Protein AF-A0A352EV95-F1 (afdb_monomer_lite)

Structure (mmCIF, N/CA/C/O backbone):
data_AF-A0A352EV95-F1
#
_entry.id   AF-A0A352EV95-F1
#
loop_
_atom_site.group_PDB
_atom_site.id
_atom_site.type_symbol
_atom_site.label_atom_id
_atom_site.label_alt_id
_atom_site.label_comp_id
_atom_site.label_asym_id
_atom_site.label_entity_id
_atom_site.label_seq_id
_atom_site.pdbx_PDB_ins_code
_atom_site.Cartn_x
_atom_site.Cartn_y
_atom_site.Cartn_z
_atom_site.occupancy
_atom_site.B_iso_or_equiv
_atom_site.auth_seq_id
_atom_site.auth_comp_id
_atom_site.auth_asym_id
_atom_site.auth_atom_id
_atom_site.pdbx_PDB_model_num
ATOM 1 N N . PRO A 1 1 ? 5.130 -2.751 13.668 1.00 32.88 1 PRO A N 1
ATOM 2 C CA . PRO A 1 1 ? 5.905 -2.895 14.924 1.00 32.88 1 PRO A CA 1
ATOM 3 C C . PRO A 1 1 ? 4.966 -2.898 16.139 1.00 32.88 1 PRO A C 1
ATOM 5 O O . PRO A 1 1 ? 4.078 -2.047 16.188 1.00 32.88 1 PRO A O 1
ATOM 8 N N . PRO A 1 2 ? 5.121 -3.840 17.082 1.00 44.34 2 PRO A N 1
ATOM 9 C CA . PRO A 1 2 ? 4.489 -3.723 18.397 1.00 44.34 2 PRO A CA 1
ATOM 10 C C . PRO A 1 2 ? 5.036 -2.455 19.090 1.00 44.34 2 PRO A C 1
ATOM 12 O O . PRO A 1 2 ? 6.213 -2.151 18.906 1.00 44.34 2 PRO A O 1
ATOM 15 N N . ALA A 1 3 ? 4.193 -1.705 19.811 1.00 56.12 3 ALA A N 1
ATOM 16 C CA . ALA A 1 3 ? 4.465 -0.380 20.412 1.00 56.12 3 ALA A CA 1
ATOM 17 C C . ALA A 1 3 ? 4.396 0.849 19.475 1.00 56.12 3 ALA A C 1
ATOM 19 O O . ALA A 1 3 ? 5.181 1.790 19.591 1.00 56.12 3 ALA A O 1
ATOM 20 N N . THR A 1 4 ? 3.442 0.873 18.539 1.00 61.91 4 THR A N 1
ATOM 21 C CA . THR A 1 4 ? 3.011 2.148 17.930 1.00 61.91 4 THR A CA 1
ATOM 22 C C . THR A 1 4 ? 1.741 2.625 18.636 1.00 61.91 4 THR A C 1
ATOM 24 O O . THR A 1 4 ? 0.911 1.770 18.944 1.00 61.91 4 THR A O 1
ATOM 27 N N . PRO A 1 5 ? 1.501 3.944 18.791 1.00 67.38 5 PRO A N 1
ATOM 28 C CA . PRO A 1 5 ? 0.278 4.464 19.426 1.00 67.38 5 PRO A CA 1
ATOM 29 C C . PRO A 1 5 ? -1.015 3.892 18.821 1.00 67.38 5 PRO A C 1
ATOM 31 O O . PRO A 1 5 ? -2.035 3.729 19.477 1.00 67.38 5 PRO A O 1
ATOM 34 N N . THR A 1 6 ? -0.951 3.533 17.539 1.00 68.62 6 THR A N 1
ATOM 35 C CA . THR A 1 6 ? -2.026 2.879 16.795 1.00 68.62 6 THR A CA 1
ATOM 36 C C . THR A 1 6 ? -2.279 1.422 17.206 1.00 68.62 6 THR A C 1
ATOM 38 O O . THR A 1 6 ? -3.434 0.999 17.210 1.00 68.62 6 THR A O 1
ATOM 41 N N . ALA A 1 7 ? -1.235 0.649 17.509 1.00 65.62 7 ALA A N 1
ATOM 42 C CA . ALA A 1 7 ? -1.375 -0.731 17.973 1.00 65.62 7 ALA A CA 1
ATOM 43 C C . ALA A 1 7 ? -1.955 -0.771 19.394 1.00 65.62 7 ALA A C 1
ATOM 45 O O . ALA A 1 7 ? -2.857 -1.562 19.660 1.00 65.62 7 ALA A O 1
ATOM 46 N N . ASP A 1 8 ? -1.503 0.143 20.253 1.00 77.62 8 ASP A N 1
ATOM 47 C CA . ASP A 1 8 ? -1.959 0.247 21.641 1.00 77.62 8 ASP A CA 1
ATOM 48 C C . ASP A 1 8 ? -3.451 0.624 21.703 1.00 77.62 8 ASP A C 1
ATOM 50 O O . ASP A 1 8 ? -4.225 0.008 22.436 1.00 77.62 8 ASP A O 1
ATOM 54 N N . GLN A 1 9 ? -3.896 1.551 20.842 1.00 78.81 9 GLN A N 1
ATOM 55 C CA . GLN A 1 9 ? -5.319 1.880 20.672 1.00 78.81 9 GLN A CA 1
ATOM 56 C C . GLN A 1 9 ? -6.155 0.690 20.195 1.00 78.81 9 GLN A C 1
ATOM 58 O O . GLN A 1 9 ? -7.233 0.439 20.729 1.00 78.81 9 GLN A O 1
ATOM 63 N N . ALA A 1 10 ? -5.670 -0.066 19.206 1.00 73.25 10 ALA A N 1
ATOM 64 C CA . ALA A 1 10 ? -6.402 -1.222 18.694 1.00 73.25 10 ALA A CA 1
ATOM 65 C C . ALA A 1 10 ? -6.563 -2.319 19.758 1.00 73.25 10 ALA A C 1
ATOM 67 O O . ALA A 1 10 ? -7.631 -2.922 19.871 1.00 73.25 10 ALA A O 1
ATOM 68 N N . GLN A 1 11 ? -5.523 -2.541 20.565 1.00 80.06 11 GLN A N 1
ATOM 69 C CA . GLN A 1 11 ? -5.561 -3.494 21.667 1.00 80.06 11 GLN A CA 1
ATOM 70 C C . GLN A 1 11 ? -6.531 -3.049 22.768 1.00 80.06 11 GLN A C 1
ATOM 72 O O . GLN A 1 11 ? -7.325 -3.866 23.237 1.00 80.06 11 GLN A O 1
ATOM 77 N N . LEU A 1 12 ? -6.524 -1.761 23.132 1.00 85.31 12 LEU A N 1
ATOM 78 C CA . LEU A 1 12 ? -7.473 -1.198 24.093 1.00 85.31 12 LEU A CA 1
ATOM 79 C C . LEU A 1 12 ? -8.920 -1.364 23.615 1.00 85.31 12 LEU A C 1
ATOM 81 O O . LEU A 1 12 ? -9.763 -1.854 24.363 1.00 85.31 12 LEU A O 1
ATOM 85 N N . TYR A 1 13 ? -9.213 -1.013 22.363 1.00 84.62 13 TYR A N 1
ATOM 86 C CA . TYR A 1 13 ? -10.572 -1.121 21.831 1.00 84.62 13 TYR A CA 1
ATOM 87 C C . TYR A 1 13 ? -11.052 -2.569 21.748 1.00 84.62 13 TYR A C 1
ATOM 89 O O . TYR A 1 13 ? -12.188 -2.851 22.120 1.00 84.62 13 TYR A O 1
ATOM 97 N N . SER A 1 14 ? -10.184 -3.500 21.343 1.00 81.19 14 SER A N 1
ATOM 98 C CA . SER A 1 14 ? -10.517 -4.928 21.340 1.00 81.19 14 SER A CA 1
ATOM 99 C C . SER A 1 14 ? -10.786 -5.463 22.750 1.00 81.19 14 SER A C 1
ATOM 101 O O . SER A 1 14 ? -11.667 -6.304 22.918 1.00 81.19 14 SER A O 1
ATOM 103 N N . ALA A 1 15 ? -10.043 -4.997 23.759 1.00 84.31 15 ALA A N 1
ATOM 104 C CA . ALA A 1 15 ? -10.270 -5.383 25.148 1.00 84.31 15 ALA A CA 1
ATOM 105 C C . ALA A 1 15 ? -11.602 -4.834 25.681 1.00 84.31 15 ALA A C 1
ATOM 107 O O . ALA A 1 15 ? -12.322 -5.552 26.367 1.00 84.31 15 ALA A O 1
ATOM 108 N N . LEU A 1 16 ? -11.950 -3.590 25.338 1.00 87.44 16 LEU A N 1
ATOM 109 C CA . LEU A 1 16 ? -13.204 -2.951 25.751 1.00 87.44 16 LEU A CA 1
ATOM 110 C C . LEU A 1 16 ? -14.439 -3.562 25.078 1.00 87.44 16 LEU A C 1
ATOM 112 O O . LEU A 1 16 ? -15.480 -3.678 25.720 1.00 87.44 16 LEU A O 1
ATOM 116 N N . ASP A 1 17 ? -14.330 -3.978 23.815 1.00 85.25 17 ASP A N 1
ATOM 117 C CA . ASP A 1 17 ? -15.418 -4.653 23.096 1.00 85.25 17 ASP A CA 1
ATOM 118 C C . ASP A 1 17 ? -15.774 -6.001 23.746 1.00 85.25 17 ASP A C 1
ATOM 120 O O . ASP A 1 17 ? -16.940 -6.285 24.012 1.00 85.25 17 ASP A O 1
ATOM 124 N N . ALA A 1 18 ? -14.753 -6.793 24.091 1.00 83.38 18 ALA A N 1
ATOM 125 C CA . ALA A 1 18 ? -14.917 -8.119 24.688 1.00 83.38 18 ALA A CA 1
ATOM 126 C C . ALA A 1 18 ? -15.215 -8.105 26.200 1.00 83.38 18 ALA A C 1
ATOM 128 O O . ALA A 1 18 ? -15.636 -9.121 26.756 1.00 83.38 18 ALA A O 1
ATOM 129 N N . ALA A 1 19 ? -14.957 -6.991 26.886 1.00 87.19 19 ALA A N 1
ATOM 130 C CA . ALA A 1 19 ? -15.138 -6.875 28.327 1.00 87.19 19 ALA A CA 1
ATOM 131 C C . ALA A 1 19 ? -16.614 -6.810 28.730 1.00 87.19 19 ALA A C 1
ATOM 133 O O . ALA A 1 19 ? -17.459 -6.340 27.971 1.00 87.19 19 ALA A O 1
ATOM 134 N N . ALA A 1 20 ? -16.917 -7.230 29.958 1.00 88.81 20 ALA A N 1
ATOM 135 C CA . ALA A 1 20 ? -18.213 -7.001 30.585 1.00 88.81 20 ALA A CA 1
ATOM 136 C C . ALA A 1 20 ? -18.355 -5.543 31.068 1.00 88.81 20 ALA A C 1
ATOM 138 O O . ALA A 1 20 ? -17.366 -4.837 31.265 1.00 88.81 20 ALA A O 1
ATOM 139 N N . ASP A 1 21 ? -19.598 -5.097 31.244 1.00 86.69 21 ASP A N 1
ATOM 140 C CA . ASP A 1 21 ? -19.963 -3.715 31.591 1.00 86.69 21 ASP A CA 1
ATOM 141 C C . ASP A 1 21 ? -19.304 -3.202 32.882 1.00 86.69 21 ASP A C 1
ATOM 143 O O . ASP A 1 21 ? -18.885 -2.047 32.956 1.00 86.69 21 ASP A O 1
ATOM 147 N N . ASP A 1 22 ? -19.159 -4.075 33.875 1.00 87.50 22 ASP A N 1
ATOM 148 C CA . ASP A 1 22 ? -18.513 -3.809 35.162 1.00 87.50 22 ASP A CA 1
ATOM 149 C C . ASP A 1 22 ? -16.984 -3.673 35.059 1.00 87.50 22 ASP A C 1
ATOM 151 O O . ASP A 1 22 ? -16.356 -3.086 35.936 1.00 87.50 22 ASP A O 1
ATOM 155 N N . GLN A 1 23 ? -16.378 -4.183 33.984 1.00 88.75 23 GLN A N 1
ATOM 156 C CA . GLN A 1 23 ? -14.928 -4.168 33.770 1.00 88.75 23 GLN A CA 1
ATOM 157 C C . GLN A 1 23 ? -14.456 -2.970 32.933 1.00 88.75 23 GLN A C 1
ATOM 159 O O . GLN A 1 23 ? -13.258 -2.686 32.891 1.00 88.75 23 GLN A O 1
ATOM 164 N N . LEU A 1 24 ? -15.368 -2.248 32.269 1.00 87.19 24 LEU A N 1
ATOM 165 C CA . LEU A 1 24 ? -15.018 -1.179 31.324 1.00 87.19 24 LEU A CA 1
ATOM 166 C C . LEU A 1 24 ? -14.200 -0.061 31.972 1.00 87.19 24 LEU A C 1
ATOM 168 O O . LEU A 1 24 ? -13.153 0.320 31.450 1.00 87.19 24 LEU A O 1
ATOM 172 N N . GLN A 1 25 ? -14.648 0.435 33.126 1.00 88.44 25 GLN A N 1
ATOM 173 C CA . GLN A 1 25 ? -13.966 1.521 33.837 1.00 88.44 25 GLN A CA 1
ATOM 174 C C . GLN A 1 25 ? -12.564 1.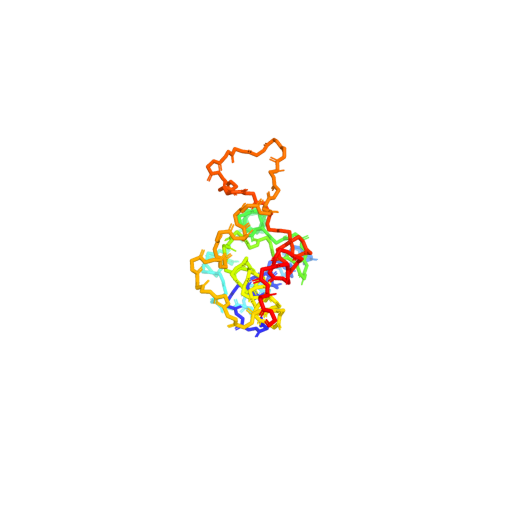095 34.276 1.00 88.44 25 GLN A C 1
ATOM 176 O O . GLN A 1 25 ? -11.595 1.803 34.019 1.00 88.44 25 GLN A O 1
ATOM 181 N N . THR A 1 26 ? -12.431 -0.114 34.828 1.00 89.50 26 THR A N 1
ATOM 182 C CA . THR A 1 26 ? -11.136 -0.667 35.243 1.00 89.50 26 THR A CA 1
ATOM 183 C C . THR A 1 26 ? -10.158 -0.808 34.074 1.00 89.50 26 THR A C 1
ATOM 185 O O . THR A 1 26 ? -8.960 -0.585 34.242 1.00 89.50 26 THR A O 1
ATOM 188 N N . ILE A 1 27 ? -10.635 -1.176 32.881 1.00 88.81 27 ILE A N 1
ATOM 189 C CA . ILE A 1 27 ? -9.784 -1.298 31.687 1.00 88.81 27 ILE A CA 1
ATOM 190 C C . ILE A 1 27 ? -9.292 0.074 31.213 1.00 88.81 27 ILE A C 1
ATOM 192 O O . ILE A 1 27 ? -8.114 0.202 30.871 1.00 88.81 27 ILE A O 1
ATOM 196 N N . ILE A 1 28 ? -10.159 1.091 31.230 1.00 88.44 28 ILE A N 1
ATOM 197 C CA . ILE A 1 28 ? -9.802 2.474 30.876 1.00 88.44 28 ILE A CA 1
ATOM 198 C C . ILE A 1 28 ? -8.788 3.034 31.880 1.00 88.44 28 ILE A C 1
ATOM 200 O O . ILE A 1 28 ? -7.748 3.546 31.481 1.00 88.44 28 ILE A O 1
ATOM 204 N N . GLU A 1 29 ? -9.019 2.851 33.182 1.00 88.00 29 GLU A N 1
ATOM 205 C CA . GLU A 1 29 ? -8.111 3.316 34.241 1.00 88.00 29 GLU A CA 1
ATOM 206 C C . GLU A 1 29 ? -6.716 2.689 34.168 1.00 88.00 29 GLU A C 1
ATOM 208 O O . GLU A 1 29 ? -5.720 3.334 34.495 1.00 88.00 29 GLU A O 1
ATOM 213 N N . ARG A 1 30 ? -6.631 1.427 33.735 1.00 87.31 30 ARG A N 1
ATOM 214 C CA . ARG A 1 30 ? -5.358 0.718 33.544 1.00 87.31 30 ARG A CA 1
ATOM 215 C C . ARG A 1 30 ? -4.622 1.124 32.268 1.00 87.31 30 ARG A C 1
ATOM 217 O O . ARG A 1 30 ? -3.472 0.724 32.099 1.00 87.31 30 ARG A O 1
ATOM 224 N N . SER A 1 31 ? -5.264 1.903 31.400 1.00 85.88 31 SER A N 1
ATOM 225 C CA . SER A 1 31 ? -4.781 2.242 30.060 1.00 85.88 31 SER A CA 1
ATOM 226 C C . SER A 1 31 ? -4.727 3.761 29.801 1.00 85.88 31 SER A C 1
ATOM 228 O O . SER A 1 31 ? -5.186 4.205 28.745 1.00 85.88 31 SER A O 1
ATOM 230 N N . PRO A 1 32 ? -4.177 4.578 30.724 1.00 85.38 32 PRO A N 1
ATOM 231 C CA . PRO A 1 32 ? -4.237 6.031 30.606 1.00 85.38 32 PRO A CA 1
ATOM 232 C C . PRO A 1 32 ? -3.416 6.542 29.417 1.00 85.38 32 PRO A C 1
ATOM 234 O O . PRO A 1 32 ? -2.304 6.075 29.159 1.00 85.38 32 PRO A O 1
ATOM 237 N N . GLY A 1 33 ? -3.930 7.555 28.720 1.00 83.25 33 GLY A N 1
ATOM 238 C CA . GLY A 1 33 ? -3.222 8.253 27.646 1.00 83.25 33 GLY A CA 1
ATOM 239 C C . GLY A 1 33 ? -3.261 7.561 26.280 1.00 83.25 33 GLY A C 1
ATOM 240 O O . GLY A 1 33 ? -2.694 8.101 25.327 1.00 83.25 33 GLY A O 1
ATOM 241 N N . ILE A 1 34 ? -3.931 6.408 26.160 1.00 83.56 34 ILE A N 1
ATOM 242 C CA . ILE A 1 34 ? -4.106 5.693 24.884 1.00 83.56 34 ILE A CA 1
ATOM 243 C C . ILE A 1 34 ? -5.203 6.353 24.026 1.00 83.56 34 ILE A C 1
ATOM 245 O O . ILE A 1 34 ? -5.007 6.564 22.824 1.00 83.56 34 ILE A O 1
ATOM 249 N N . ASP A 1 35 ? -6.332 6.732 24.631 1.00 84.81 35 ASP A N 1
ATOM 250 C CA . ASP A 1 35 ? -7.368 7.565 24.007 1.00 84.81 35 ASP A CA 1
ATOM 251 C C . ASP A 1 35 ? -7.897 8.582 25.030 1.00 84.81 35 ASP A C 1
ATOM 253 O O . ASP A 1 35 ? -8.478 8.227 26.054 1.00 84.81 35 ASP A O 1
ATOM 257 N N . LYS A 1 36 ? -7.682 9.870 24.740 1.00 83.38 36 LYS A N 1
ATOM 258 C CA . LYS A 1 36 ? -8.014 10.971 25.656 1.00 83.38 36 LYS A CA 1
ATOM 259 C C . LYS A 1 36 ? -9.517 11.139 25.873 1.00 83.38 36 LYS A C 1
ATOM 261 O O . LYS A 1 36 ? -9.920 11.656 26.914 1.00 83.38 36 LYS A O 1
ATOM 266 N N . ASP A 1 37 ? -10.333 10.730 24.905 1.00 83.81 37 ASP A N 1
ATOM 267 C CA . ASP A 1 37 ? -11.783 10.831 25.020 1.00 83.81 37 ASP A CA 1
ATOM 268 C C . ASP A 1 37 ? -12.307 9.723 25.938 1.00 83.81 37 ASP A C 1
ATOM 270 O O . ASP A 1 37 ? -13.192 9.984 26.748 1.00 83.81 37 ASP A O 1
ATOM 274 N N . LEU A 1 38 ? -11.719 8.520 25.886 1.00 86.44 38 LEU A N 1
ATOM 275 C CA . LEU A 1 38 ? -11.990 7.454 26.856 1.00 86.44 38 LEU A CA 1
ATOM 276 C C . LEU A 1 38 ? -11.516 7.826 28.265 1.00 86.44 38 LEU A C 1
ATOM 278 O O . LEU A 1 38 ? -12.271 7.630 29.217 1.00 86.44 38 LEU A O 1
ATOM 282 N N . ASP A 1 39 ? -10.328 8.424 28.397 1.00 86.38 39 ASP A N 1
ATOM 283 C CA . ASP A 1 39 ? -9.811 8.900 29.688 1.00 86.38 39 ASP A CA 1
ATOM 284 C C . ASP A 1 39 ? -10.779 9.899 30.348 1.00 86.38 39 ASP A C 1
ATOM 286 O O . ASP A 1 39 ? -11.077 9.798 31.540 1.00 86.38 39 ASP A O 1
ATOM 290 N N . GLY A 1 40 ? -11.305 10.849 29.565 1.00 83.31 40 GLY A N 1
ATOM 291 C CA . GLY A 1 40 ? -12.274 11.846 30.029 1.00 83.31 40 GLY A CA 1
ATOM 292 C C . GLY A 1 40 ? -13.694 11.305 30.232 1.00 83.31 40 GLY A C 1
ATOM 293 O O . GLY A 1 40 ? -14.495 11.932 30.922 1.00 83.31 40 GLY A O 1
ATOM 294 N N . ALA A 1 41 ? -14.013 10.147 29.651 1.00 83.75 41 ALA A N 1
ATOM 295 C CA . ALA A 1 41 ? -15.338 9.535 29.689 1.00 83.75 41 ALA A CA 1
ATOM 296 C C . ALA A 1 41 ? -15.488 8.422 30.737 1.00 83.75 41 ALA A C 1
ATOM 298 O O . ALA A 1 41 ? -16.573 7.855 30.862 1.00 83.75 41 ALA A O 1
ATOM 299 N N . ARG A 1 42 ? -14.439 8.103 31.505 1.00 81.81 42 ARG A N 1
ATOM 300 C CA . ARG A 1 42 ? -14.443 7.015 32.504 1.00 81.81 42 ARG A CA 1
ATOM 301 C C . ARG A 1 42 ? -15.578 7.114 33.535 1.00 81.81 42 ARG A C 1
ATOM 303 O O . ARG A 1 42 ? -16.091 6.094 33.983 1.00 81.81 42 ARG A O 1
ATOM 310 N N . ASP A 1 43 ? -15.989 8.340 33.862 1.00 85.06 43 ASP A N 1
ATOM 311 C CA . ASP A 1 43 ? -17.013 8.642 34.867 1.00 85.06 43 ASP A CA 1
ATOM 312 C C . ASP A 1 43 ? -18.436 8.688 34.268 1.00 85.06 43 ASP A C 1
ATOM 314 O O . ASP A 1 43 ? -19.410 8.974 34.968 1.00 85.06 43 ASP A O 1
ATOM 318 N N . LEU A 1 44 ? -18.587 8.420 32.963 1.00 85.50 44 LEU A N 1
ATOM 319 C CA . LEU A 1 44 ? -19.897 8.330 32.322 1.00 85.50 44 LEU A CA 1
ATOM 320 C C . LEU A 1 44 ? -20.672 7.096 32.792 1.00 85.50 44 LEU A C 1
ATOM 322 O O . LEU A 1 44 ? -20.117 6.065 33.172 1.00 85.50 44 LEU A O 1
ATOM 326 N N . LEU A 1 45 ? -21.999 7.183 32.670 1.00 86.88 45 LEU A N 1
ATOM 327 C CA . LEU A 1 45 ? -22.879 6.027 32.816 1.00 86.88 45 LEU A CA 1
ATOM 328 C C . LEU A 1 45 ? -22.474 4.929 31.821 1.00 86.88 45 LEU A C 1
ATOM 330 O O . LEU A 1 45 ? -22.244 5.207 30.643 1.00 86.88 45 LEU A O 1
ATOM 334 N N . VAL A 1 46 ? -22.473 3.676 32.278 1.00 86.19 46 VAL A N 1
ATOM 335 C CA . VAL A 1 46 ? -22.049 2.500 31.494 1.00 86.19 46 VAL A CA 1
ATOM 336 C C . VAL A 1 46 ? -22.672 2.427 30.086 1.00 86.19 46 VAL A C 1
ATOM 338 O O . VAL A 1 46 ? -21.929 2.189 29.131 1.00 86.19 46 VAL A O 1
ATOM 341 N N . PRO A 1 47 ? -23.977 2.711 29.876 1.00 85.75 47 PRO A N 1
ATOM 342 C CA . PRO A 1 47 ? -24.553 2.708 28.529 1.00 85.75 47 PRO A CA 1
ATOM 343 C C . PRO A 1 47 ? -23.934 3.756 27.590 1.00 85.75 47 PRO A C 1
ATOM 345 O O . PRO A 1 47 ? -23.734 3.491 26.405 1.00 85.75 47 PRO A O 1
ATOM 348 N N . LEU A 1 48 ? -23.596 4.941 28.109 1.00 84.19 48 LEU A N 1
ATOM 349 C CA . LEU A 1 48 ? -22.937 5.997 27.335 1.00 84.19 48 LEU A CA 1
ATOM 350 C C . LEU A 1 48 ? -21.484 5.632 27.037 1.00 84.19 48 LEU A C 1
ATOM 352 O O . LEU A 1 48 ? -21.000 5.893 25.937 1.00 84.19 48 LEU A O 1
ATOM 356 N N . LEU A 1 49 ? -20.817 4.970 27.983 1.00 87.62 49 LEU A N 1
ATOM 357 C CA . LEU A 1 49 ? -19.467 4.457 27.793 1.00 87.62 49 LEU A CA 1
ATOM 358 C C . LEU A 1 49 ? -19.428 3.404 26.675 1.00 87.62 49 LEU A C 1
ATOM 360 O O . LEU A 1 49 ? -18.591 3.487 25.780 1.00 87.62 49 LEU A O 1
ATOM 364 N N . ARG A 1 50 ? -20.396 2.478 26.646 1.00 86.31 50 ARG A N 1
ATOM 365 C CA . ARG A 1 50 ? -20.576 1.513 25.547 1.00 86.31 50 ARG A CA 1
ATOM 366 C C . ARG A 1 50 ? -20.830 2.187 24.209 1.00 86.31 50 ARG A C 1
ATOM 368 O O . ARG A 1 50 ? -20.268 1.767 23.196 1.00 86.31 50 ARG A O 1
ATOM 375 N N . GLN A 1 51 ? -21.654 3.232 24.194 1.00 85.69 51 GLN A N 1
ATOM 376 C CA . GLN A 1 51 ? -21.917 3.986 22.975 1.00 85.69 51 GLN A CA 1
ATOM 377 C C . GLN A 1 51 ? -20.639 4.653 22.457 1.00 85.69 51 GLN A C 1
ATOM 379 O O . GLN A 1 51 ? -20.341 4.543 21.270 1.00 85.69 51 GLN A O 1
ATOM 384 N N . LEU A 1 52 ? -19.859 5.283 23.338 1.00 85.25 52 LEU A N 1
ATOM 385 C CA . LEU A 1 52 ? -18.578 5.885 22.981 1.00 85.25 52 LEU A CA 1
ATOM 386 C C . LEU A 1 52 ? -17.594 4.835 22.451 1.00 85.25 52 LEU A C 1
ATOM 388 O O . LEU A 1 52 ? -17.032 5.035 21.381 1.00 85.25 52 LEU A O 1
ATOM 392 N N . ILE A 1 53 ? -17.445 3.693 23.131 1.00 85.31 53 ILE A N 1
ATOM 393 C CA . ILE A 1 53 ? -16.605 2.570 22.677 1.00 85.31 53 ILE A CA 1
ATOM 394 C C . ILE A 1 53 ? -17.042 2.096 21.286 1.00 85.31 53 ILE A C 1
ATOM 396 O O . ILE A 1 53 ? -16.211 1.933 20.398 1.00 85.31 53 ILE A O 1
ATOM 400 N N . THR A 1 54 ? -18.348 1.941 21.062 1.00 84.00 54 THR A N 1
ATOM 401 C CA . THR A 1 54 ? -18.903 1.533 19.763 1.00 84.00 54 THR A CA 1
ATOM 402 C C . THR A 1 54 ? -18.589 2.555 18.668 1.00 84.00 54 THR A C 1
ATOM 404 O O . THR A 1 54 ? -18.228 2.175 17.555 1.00 84.00 54 THR A O 1
ATOM 407 N N . ILE A 1 55 ? -18.711 3.853 18.967 1.00 82.25 55 ILE A N 1
ATOM 408 C CA . ILE A 1 55 ? -18.352 4.934 18.040 1.00 82.25 55 ILE A CA 1
ATOM 409 C C . ILE A 1 55 ? -16.854 4.867 17.727 1.00 82.25 55 ILE A C 1
ATOM 411 O O . ILE A 1 55 ? -16.483 4.815 16.559 1.00 82.25 55 ILE A O 1
ATOM 415 N N . LYS A 1 56 ? -16.004 4.753 18.750 1.00 80.50 56 LYS A N 1
ATOM 416 C CA . LYS A 1 56 ? -14.544 4.669 18.615 1.00 80.50 56 LYS A CA 1
ATOM 417 C C . LYS A 1 56 ? -14.075 3.433 17.852 1.00 80.50 56 LYS A C 1
ATOM 419 O O . LYS A 1 56 ? -13.139 3.532 17.068 1.00 80.50 56 LYS A O 1
ATOM 424 N N . LEU A 1 57 ? -14.738 2.288 18.014 1.00 76.06 57 LEU A N 1
ATOM 425 C CA . LEU A 1 57 ? -14.475 1.071 17.237 1.00 76.06 57 LEU A CA 1
ATOM 426 C C . LEU A 1 57 ? -14.805 1.258 15.753 1.00 76.06 57 LEU A C 1
ATOM 428 O O . LEU A 1 57 ? -14.038 0.825 14.891 1.00 76.06 57 LEU A O 1
ATOM 432 N N . ARG A 1 58 ? -15.921 1.937 15.454 1.00 71.62 58 ARG A N 1
ATOM 433 C CA . ARG A 1 58 ? -16.346 2.248 14.081 1.00 71.62 58 ARG A CA 1
ATOM 434 C C . ARG A 1 58 ? -15.449 3.293 13.423 1.00 71.62 58 ARG A C 1
ATOM 436 O O . ARG A 1 58 ? -15.056 3.110 12.279 1.00 71.62 58 ARG A O 1
ATOM 443 N N . GLU A 1 59 ? -15.101 4.357 14.140 1.00 67.75 59 GLU A N 1
ATOM 444 C CA . GLU A 1 59 ? -14.201 5.413 13.659 1.00 67.75 59 GLU A CA 1
ATOM 445 C C . GLU A 1 59 ? -12.747 4.928 13.554 1.00 67.75 59 GLU A C 1
ATOM 447 O O . GLU A 1 59 ? -12.025 5.296 12.632 1.00 67.75 59 GLU A O 1
ATOM 452 N N . GLY A 1 60 ? -12.318 4.070 14.483 1.00 58.91 60 GLY A N 1
ATOM 453 C CA . GLY A 1 60 ? -10.970 3.506 14.555 1.00 58.91 60 GLY A CA 1
ATOM 454 C C . GLY A 1 60 ? -10.731 2.289 13.657 1.00 58.91 60 GLY A C 1
ATOM 455 O O . GLY A 1 60 ? -9.578 1.869 13.520 1.00 58.91 60 GLY A O 1
ATOM 456 N N . ASN A 1 61 ? -11.787 1.738 13.046 1.00 52.66 61 ASN A N 1
ATOM 457 C CA . ASN A 1 61 ? -11.744 0.641 12.075 1.00 52.66 61 ASN A CA 1
ATOM 458 C C . ASN A 1 61 ? -10.940 -0.589 12.574 1.00 52.66 61 ASN A C 1
ATOM 460 O O . ASN A 1 61 ? -10.090 -1.153 11.872 1.00 52.66 61 ASN A O 1
ATOM 464 N N . VAL A 1 62 ? -11.193 -0.991 13.827 1.00 47.84 62 VAL A N 1
ATOM 465 C CA . VAL A 1 62 ? -10.619 -2.189 14.466 1.00 47.84 62 VAL A CA 1
ATOM 466 C C . VAL A 1 62 ? -11.600 -3.341 14.272 1.00 47.84 62 VAL A C 1
ATOM 468 O O . VAL A 1 62 ? -12.608 -3.422 14.963 1.00 47.84 62 VAL A O 1
ATOM 471 N N . ILE A 1 63 ? -11.337 -4.206 13.289 1.00 51.00 63 ILE A N 1
ATOM 472 C CA . ILE A 1 63 ? -12.256 -5.297 12.910 1.00 51.00 63 ILE A CA 1
ATOM 473 C C . ILE A 1 63 ? -11.830 -6.631 13.554 1.00 51.00 63 ILE A C 1
ATOM 475 O O . ILE A 1 63 ? -12.625 -7.561 13.644 1.00 51.00 63 ILE A O 1
ATOM 479 N N . ASN A 1 64 ? -10.583 -6.757 14.024 1.00 40.91 64 ASN A N 1
ATOM 480 C CA . ASN A 1 64 ? -10.132 -7.908 14.812 1.00 40.91 64 ASN A CA 1
ATOM 481 C C . ASN A 1 64 ? -8.757 -7.631 15.440 1.00 40.91 64 ASN A C 1
ATOM 483 O O . ASN A 1 64 ? -7.977 -6.879 14.855 1.00 40.91 64 ASN A O 1
ATOM 487 N N . GLY A 1 65 ? -8.417 -8.283 16.557 1.00 46.19 65 GLY A N 1
ATOM 488 C CA . GLY A 1 65 ? -7.201 -8.054 17.367 1.00 46.19 65 GLY A CA 1
ATOM 489 C C . GLY A 1 65 ? -5.834 -8.193 16.668 1.00 46.19 65 GLY A C 1
ATOM 490 O O . GLY A 1 65 ? -4.812 -8.064 17.328 1.00 46.19 65 GLY A O 1
ATOM 491 N N . ASN A 1 66 ? -5.797 -8.416 15.348 1.00 43.09 66 ASN A N 1
ATOM 492 C CA . ASN A 1 66 ? -4.592 -8.471 14.512 1.00 43.09 66 ASN A CA 1
ATOM 493 C C . ASN A 1 66 ? -4.683 -7.651 13.204 1.00 43.09 66 ASN A C 1
ATOM 495 O O . ASN A 1 66 ? -3.732 -7.657 12.425 1.00 43.09 66 ASN A O 1
ATOM 499 N N . TYR A 1 67 ? -5.799 -6.967 12.922 1.00 39.16 67 TYR A N 1
ATOM 500 C CA . TYR A 1 67 ? -6.002 -6.229 11.671 1.00 39.16 67 TYR A CA 1
ATOM 501 C C . TYR A 1 67 ? -6.692 -4.888 11.934 1.00 39.16 67 TYR A C 1
ATOM 503 O O . TYR A 1 67 ? -7.888 -4.818 12.222 1.00 39.16 67 TYR A O 1
ATOM 511 N N . LYS A 1 68 ? -5.920 -3.807 11.787 1.00 43.88 68 LYS A N 1
ATOM 512 C CA . LYS A 1 68 ? -6.450 -2.450 11.650 1.00 43.88 68 LYS A CA 1
ATOM 513 C C . LYS A 1 68 ? -6.655 -2.166 10.165 1.00 43.88 68 LYS A C 1
ATOM 515 O O . LYS A 1 68 ? -5.742 -2.402 9.373 1.00 43.88 68 LYS A O 1
ATOM 520 N N . TYR A 1 69 ? -7.811 -1.622 9.792 1.00 42.84 69 TYR A N 1
ATOM 521 C CA . TYR A 1 69 ? -7.946 -0.925 8.514 1.00 42.84 69 TYR A CA 1
ATOM 522 C C . TYR A 1 69 ? -7.108 0.355 8.606 1.00 42.84 69 TYR A C 1
ATOM 524 O O . TYR A 1 69 ? -7.499 1.353 9.206 1.00 42.84 69 TYR A O 1
ATOM 532 N N . VAL A 1 70 ? -5.885 0.290 8.096 1.00 44.41 70 VAL A N 1
ATOM 533 C CA . VAL A 1 70 ? -4.992 1.439 7.964 1.00 44.41 70 VAL A CA 1
ATOM 534 C C . VAL A 1 70 ? -5.267 2.061 6.607 1.00 44.41 70 VAL A C 1
ATOM 536 O O . VAL A 1 70 ? -4.688 1.656 5.602 1.00 44.41 70 VAL A O 1
ATOM 539 N N . ASP A 1 71 ? -6.168 3.042 6.578 1.00 47.16 71 ASP A N 1
ATOM 540 C CA . ASP A 1 71 ? -6.229 3.980 5.461 1.00 47.16 71 ASP A CA 1
ATOM 541 C C . ASP A 1 71 ? -4.920 4.779 5.467 1.00 47.16 71 ASP A C 1
ATOM 543 O O . ASP A 1 71 ? -4.708 5.697 6.260 1.00 47.16 71 ASP A O 1
ATOM 547 N N . GLY A 1 72 ? -3.972 4.342 4.641 1.00 46.09 72 GLY A N 1
ATOM 548 C CA . GLY A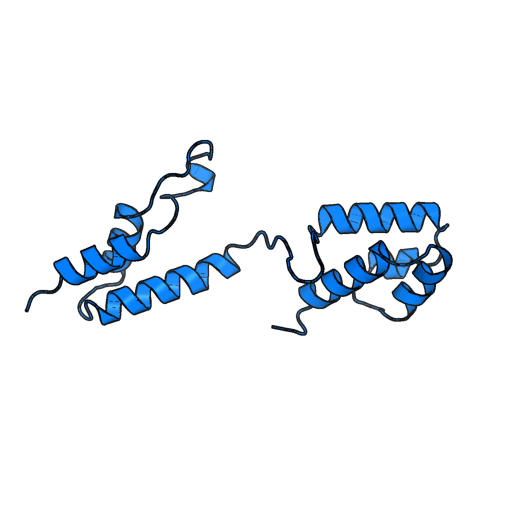 1 72 ? -2.661 4.960 4.541 1.00 46.09 72 GLY A CA 1
ATOM 549 C C . GLY A 1 72 ? -1.812 4.336 3.442 1.00 46.09 72 GLY A C 1
ATOM 550 O O . GLY A 1 72 ? -1.428 3.168 3.504 1.00 46.09 72 GLY A O 1
ATOM 551 N N . THR A 1 73 ? -1.414 5.162 2.475 1.00 52.41 73 THR A N 1
ATOM 552 C CA . THR A 1 73 ? -0.385 4.878 1.456 1.00 52.41 73 THR A CA 1
ATOM 553 C C . THR A 1 73 ? 0.947 4.377 2.048 1.00 52.41 73 THR A C 1
ATOM 555 O O . THR A 1 73 ? 1.772 3.813 1.327 1.00 52.41 73 THR A O 1
ATOM 558 N N . SER A 1 74 ? 1.136 4.507 3.367 1.00 54.38 74 SER A N 1
ATOM 559 C CA . SER A 1 74 ? 2.263 4.001 4.158 1.00 54.38 74 SER A CA 1
ATOM 560 C C . SER A 1 74 ? 2.526 2.500 4.011 1.00 54.38 74 SER A C 1
ATOM 562 O O . SER A 1 74 ? 3.682 2.101 4.093 1.00 54.38 74 SER A O 1
ATOM 564 N N . PHE A 1 75 ? 1.506 1.668 3.756 1.00 62.28 75 PHE A N 1
ATOM 565 C CA . PHE A 1 75 ? 1.701 0.228 3.505 1.00 62.28 75 PHE A CA 1
ATOM 566 C C . PHE A 1 75 ? 1.929 -0.101 2.028 1.00 62.28 75 PHE A C 1
ATOM 568 O O . PHE A 1 75 ? 2.620 -1.067 1.713 1.00 62.28 75 PHE A O 1
ATOM 575 N N . ALA A 1 76 ? 1.420 0.728 1.115 1.00 76.31 76 ALA A N 1
ATOM 576 C CA . ALA A 1 76 ? 1.669 0.572 -0.315 1.00 76.31 76 ALA A CA 1
ATOM 577 C C . ALA A 1 76 ? 3.125 0.909 -0.681 1.00 76.31 76 ALA A C 1
ATOM 579 O O . ALA A 1 76 ? 3.715 0.250 -1.533 1.00 76.31 76 ALA A O 1
ATOM 580 N N . SER A 1 77 ? 3.728 1.892 -0.002 1.00 82.44 77 SER A N 1
ATOM 581 C CA . SER A 1 77 ? 5.114 2.320 -0.235 1.00 82.44 77 SER A CA 1
ATOM 582 C C . SER A 1 77 ? 6.150 1.181 -0.129 1.00 82.44 77 SER A C 1
ATOM 584 O O . SER A 1 77 ? 6.852 0.940 -1.115 1.00 82.44 77 SER A O 1
ATOM 586 N N . PRO A 1 78 ? 6.239 0.409 0.979 1.00 85.19 78 PRO A N 1
ATOM 587 C CA . PRO A 1 78 ? 7.194 -0.697 1.074 1.00 85.19 78 PRO A CA 1
ATOM 588 C C . PRO A 1 78 ? 6.898 -1.840 0.090 1.00 85.19 78 PRO A C 1
ATOM 590 O O . PRO A 1 78 ? 7.834 -2.480 -0.385 1.00 85.19 78 PRO A O 1
ATOM 593 N N . ILE A 1 79 ? 5.629 -2.074 -0.271 1.00 88.19 79 ILE A N 1
ATOM 594 C CA . ILE A 1 79 ? 5.260 -3.071 -1.290 1.00 88.19 79 ILE A CA 1
ATOM 595 C C . ILE A 1 79 ? 5.832 -2.664 -2.650 1.00 88.19 79 ILE A C 1
ATOM 597 O O . ILE A 1 79 ? 6.519 -3.453 -3.296 1.00 88.19 79 ILE A O 1
ATOM 601 N N . VAL A 1 80 ? 5.606 -1.416 -3.071 1.00 92.31 80 VAL A N 1
ATOM 602 C CA . VAL A 1 80 ? 6.149 -0.901 -4.335 1.00 92.31 80 VAL A CA 1
ATOM 603 C C . VAL A 1 80 ? 7.678 -0.906 -4.307 1.00 92.31 80 VAL A C 1
ATOM 605 O O . VAL A 1 80 ? 8.292 -1.334 -5.281 1.00 92.31 80 VAL A O 1
ATOM 608 N N . ALA A 1 81 ? 8.303 -0.516 -3.192 1.00 93.31 81 ALA A N 1
ATOM 609 C CA . ALA A 1 81 ? 9.758 -0.558 -3.043 1.00 93.31 81 ALA A CA 1
ATOM 610 C C . ALA A 1 81 ? 10.331 -1.977 -3.224 1.00 93.31 81 ALA A C 1
ATOM 612 O O . ALA A 1 81 ? 11.336 -2.143 -3.913 1.00 93.31 81 ALA A O 1
ATOM 613 N N . SER A 1 82 ? 9.671 -3.004 -2.677 1.00 95.12 82 SER A N 1
ATOM 614 C CA . SER A 1 82 ? 10.076 -4.403 -2.866 1.00 95.12 82 SER A CA 1
ATOM 615 C C . SER A 1 82 ? 9.978 -4.845 -4.330 1.00 95.12 82 SER A C 1
ATOM 617 O O . SER A 1 82 ? 10.893 -5.498 -4.825 1.00 95.12 82 SER A O 1
ATOM 619 N N . ILE A 1 83 ? 8.923 -4.447 -5.049 1.00 96.81 83 ILE A N 1
ATOM 620 C CA . ILE A 1 83 ? 8.784 -4.748 -6.484 1.00 96.81 83 ILE A CA 1
ATOM 621 C C . ILE A 1 83 ? 9.916 -4.085 -7.277 1.00 96.81 83 ILE A C 1
ATOM 623 O O . ILE A 1 83 ? 10.527 -4.724 -8.131 1.00 96.81 83 ILE A O 1
ATOM 627 N N . VAL A 1 84 ? 10.227 -2.821 -6.972 1.00 97.62 84 VAL A N 1
ATOM 628 C CA . VAL A 1 84 ? 11.325 -2.089 -7.617 1.00 97.62 84 VAL A CA 1
ATOM 629 C C . VAL A 1 84 ? 12.673 -2.760 -7.360 1.00 97.62 84 VAL A C 1
ATOM 631 O O . VAL A 1 84 ? 13.475 -2.851 -8.287 1.00 97.62 84 VAL A O 1
ATOM 634 N N . ALA A 1 85 ? 12.917 -3.273 -6.150 1.00 97.75 85 ALA A N 1
ATOM 635 C CA . ALA A 1 85 ? 14.129 -4.033 -5.854 1.00 97.75 85 ALA A CA 1
ATOM 636 C C . ALA A 1 85 ? 14.258 -5.258 -6.775 1.00 97.75 85 ALA A C 1
ATOM 638 O O . ALA A 1 85 ? 15.275 -5.402 -7.449 1.00 97.75 85 ALA A O 1
ATOM 639 N N . CYS A 1 86 ? 13.199 -6.062 -6.919 1.00 97.69 86 CYS A N 1
ATOM 640 C CA . CYS A 1 86 ? 13.197 -7.202 -7.841 1.00 97.69 86 CYS A CA 1
ATOM 641 C C . CYS A 1 86 ? 13.376 -6.784 -9.313 1.00 97.69 86 CYS A C 1
ATOM 643 O O . CYS A 1 86 ? 14.054 -7.468 -10.077 1.00 97.69 86 CYS A O 1
ATOM 645 N N . MET A 1 87 ? 12.798 -5.653 -9.735 1.00 98.25 87 MET A N 1
ATOM 646 C CA . MET A 1 87 ? 13.006 -5.116 -11.088 1.00 98.25 87 MET A CA 1
ATOM 647 C C . MET A 1 87 ? 14.472 -4.729 -11.334 1.00 98.25 87 MET A C 1
ATOM 649 O O . MET A 1 87 ? 14.988 -4.958 -12.427 1.00 98.25 87 MET A O 1
ATOM 653 N N . LEU A 1 88 ? 15.142 -4.149 -10.335 1.00 97.75 88 LEU A N 1
ATOM 654 C CA . LEU A 1 88 ? 16.555 -3.774 -10.414 1.00 97.75 88 LEU A CA 1
ATOM 655 C C . LEU A 1 88 ? 17.482 -4.993 -10.354 1.00 97.75 88 LEU A C 1
ATOM 657 O O . LEU A 1 88 ? 18.484 -5.017 -11.061 1.00 97.75 88 LEU A O 1
ATOM 661 N N . GLU A 1 89 ? 17.142 -6.027 -9.582 1.00 97.12 89 GLU A N 1
ATOM 662 C CA . GLU A 1 89 ? 17.849 -7.317 -9.616 1.00 97.12 89 GLU A CA 1
ATOM 663 C C . GLU A 1 89 ? 17.757 -7.966 -11.003 1.00 97.12 89 GLU A C 1
ATOM 665 O O . GLU A 1 89 ? 18.753 -8.447 -11.550 1.00 97.12 89 GLU A O 1
ATOM 670 N N . ALA A 1 90 ? 16.566 -7.930 -11.605 1.00 96.75 90 ALA A N 1
ATOM 671 C CA . ALA A 1 90 ? 16.339 -8.392 -12.965 1.00 96.75 90 ALA A CA 1
ATOM 672 C C . ALA A 1 90 ? 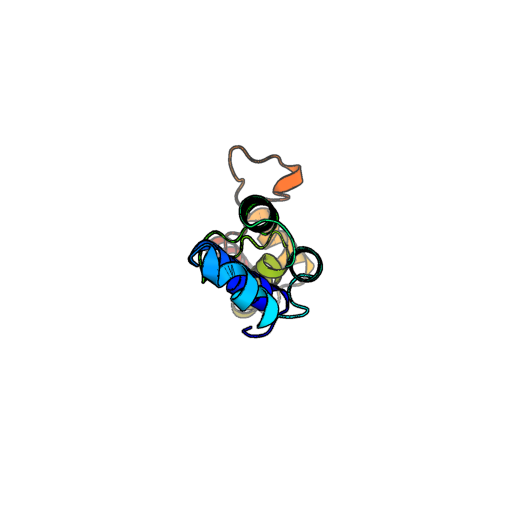17.153 -7.593 -13.993 1.00 96.75 90 ALA A C 1
ATOM 674 O O . ALA A 1 90 ? 17.769 -8.184 -14.884 1.00 96.75 90 ALA A O 1
ATOM 675 N N . ASN A 1 91 ? 17.171 -6.263 -13.875 1.00 97.50 91 ASN A N 1
ATOM 676 C CA . ASN A 1 91 ? 17.860 -5.365 -14.794 1.00 97.50 91 ASN A CA 1
ATOM 677 C C . ASN A 1 91 ? 18.463 -4.153 -14.052 1.00 97.50 91 ASN A C 1
ATOM 679 O O . ASN A 1 91 ? 17.793 -3.127 -13.882 1.00 97.50 91 ASN A O 1
ATOM 683 N N . PRO A 1 92 ? 19.755 -4.225 -13.676 1.00 96.69 92 PRO A N 1
ATOM 684 C CA . PRO A 1 92 ? 20.421 -3.156 -12.929 1.00 96.69 92 PRO A CA 1
ATOM 685 C C . PRO A 1 92 ? 20.570 -1.837 -13.702 1.00 96.69 92 PRO A C 1
ATOM 687 O O . PRO A 1 92 ? 20.854 -0.805 -13.102 1.00 96.69 92 PRO A O 1
ATOM 690 N N . ALA A 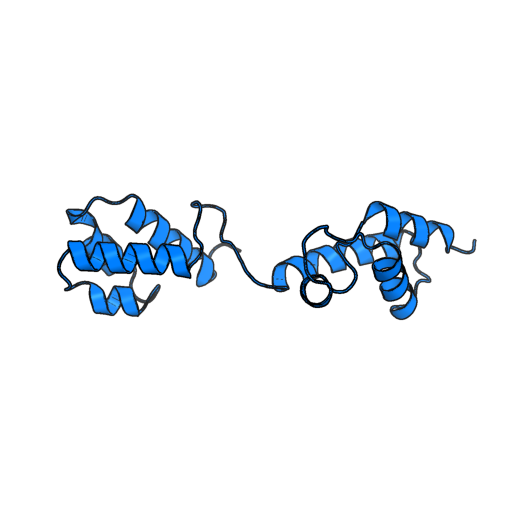1 93 ? 20.387 -1.848 -15.028 1.00 96.81 93 ALA A N 1
ATOM 691 C CA . ALA A 1 93 ? 20.512 -0.666 -15.883 1.00 96.81 93 ALA A CA 1
ATOM 692 C C . ALA A 1 93 ? 19.216 0.169 -15.971 1.00 96.81 93 ALA A C 1
ATOM 694 O O . ALA A 1 93 ? 19.144 1.141 -16.733 1.00 96.81 93 ALA A O 1
ATOM 695 N N . LEU A 1 94 ? 18.160 -0.205 -15.240 1.00 97.25 94 LEU A N 1
ATOM 696 C CA . LEU A 1 94 ? 16.920 0.565 -15.217 1.00 97.25 94 LEU A CA 1
ATOM 697 C C . LEU A 1 94 ? 17.107 1.908 -14.505 1.00 97.25 94 LEU A C 1
ATOM 699 O O . LEU A 1 94 ? 17.570 1.989 -13.372 1.00 97.25 94 LEU A O 1
ATOM 703 N N . THR A 1 95 ? 16.664 2.980 -15.161 1.00 97.44 95 THR A N 1
ATOM 704 C CA . THR A 1 95 ? 16.587 4.307 -14.546 1.00 97.44 95 THR A CA 1
ATOM 705 C C . THR A 1 95 ? 15.289 4.463 -13.748 1.00 97.44 95 THR A C 1
ATOM 707 O O . THR A 1 95 ? 14.296 3.798 -14.065 1.00 97.44 95 THR A O 1
ATOM 710 N N . PRO A 1 96 ? 15.218 5.392 -12.775 1.00 96.38 96 PRO A N 1
ATOM 711 C CA . PRO A 1 96 ? 13.984 5.666 -12.037 1.00 96.38 96 PRO A CA 1
ATOM 712 C C . PRO A 1 96 ? 12.778 5.963 -12.943 1.00 96.38 96 PRO A C 1
ATOM 714 O O . PRO A 1 96 ? 11.663 5.520 -12.671 1.00 96.38 96 PRO A O 1
ATOM 717 N N . GLN A 1 97 ? 12.991 6.662 -14.064 1.00 96.75 97 GLN A N 1
ATOM 718 C CA . GLN A 1 97 ? 11.935 6.949 -15.037 1.00 96.75 97 GLN A CA 1
ATOM 719 C C . GLN A 1 97 ? 11.421 5.675 -15.719 1.00 96.75 97 GLN A C 1
ATOM 721 O O . GLN A 1 97 ? 10.211 5.524 -15.894 1.00 96.75 97 GLN A O 1
ATOM 726 N N . ARG A 1 98 ? 12.320 4.745 -16.074 1.00 97.12 98 ARG A N 1
ATOM 727 C CA . ARG A 1 98 ? 11.951 3.448 -16.659 1.00 97.12 98 ARG A CA 1
ATOM 728 C C . ARG A 1 98 ? 11.209 2.580 -15.653 1.00 97.12 98 ARG A C 1
ATOM 730 O O . ARG A 1 98 ? 10.166 2.039 -15.997 1.00 97.12 98 ARG A O 1
ATOM 737 N N . VAL A 1 99 ? 11.679 2.521 -14.407 1.00 97.62 99 VAL A N 1
ATOM 738 C CA . VAL A 1 99 ? 10.991 1.812 -13.317 1.00 97.62 99 VAL A CA 1
ATOM 739 C C . VAL A 1 99 ? 9.558 2.322 -13.160 1.00 97.62 99 VAL A C 1
ATOM 741 O O . VAL A 1 99 ? 8.613 1.539 -13.223 1.00 97.62 99 VAL A O 1
ATOM 744 N N . LYS A 1 100 ? 9.383 3.646 -13.034 1.00 96.69 100 LYS A N 1
ATOM 745 C CA . LYS A 1 100 ? 8.056 4.269 -12.936 1.00 96.69 100 LYS A CA 1
ATOM 746 C C . LYS A 1 100 ? 7.174 3.902 -14.128 1.00 96.69 100 LYS A C 1
ATOM 748 O O . LYS A 1 100 ? 6.001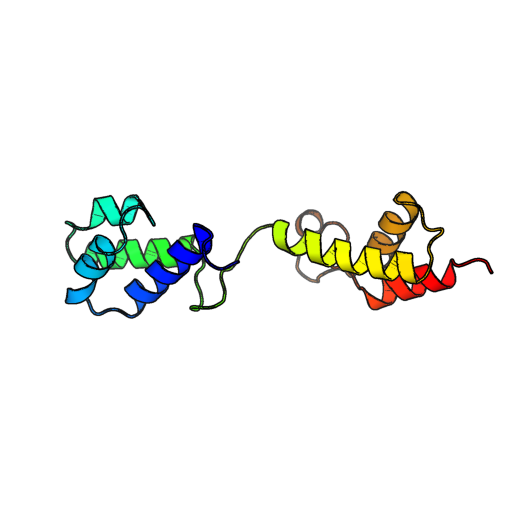 3.593 -13.942 1.00 96.69 100 LYS A O 1
ATOM 753 N N . ARG A 1 101 ? 7.723 3.947 -15.345 1.00 97.56 101 ARG A N 1
ATOM 754 C CA . ARG A 1 101 ? 6.962 3.651 -16.561 1.00 97.56 101 ARG A CA 1
ATOM 755 C C . ARG A 1 101 ? 6.484 2.202 -16.596 1.00 97.56 101 ARG A C 1
ATOM 757 O O . ARG A 1 101 ? 5.311 1.979 -16.858 1.00 97.56 101 ARG A O 1
ATOM 764 N N . ILE A 1 102 ? 7.355 1.251 -16.269 1.00 97.88 102 ILE A N 1
ATOM 765 C CA . ILE A 1 102 ? 7.009 -0.174 -16.223 1.00 97.88 102 ILE A CA 1
ATOM 766 C C . ILE A 1 102 ? 5.891 -0.425 -15.207 1.00 97.88 102 ILE A C 1
ATOM 768 O O . ILE A 1 102 ? 4.917 -1.100 -15.529 1.00 97.88 102 ILE A O 1
ATOM 772 N N . LEU A 1 103 ? 5.988 0.149 -14.002 1.00 97.31 103 LEU A N 1
ATOM 773 C CA . LEU A 1 103 ? 4.949 0.002 -12.977 1.00 97.31 103 LEU A CA 1
ATOM 774 C C . LEU A 1 103 ? 3.591 0.549 -13.435 1.00 97.31 103 LEU A C 1
ATOM 776 O O . LEU A 1 103 ? 2.570 -0.058 -13.139 1.00 97.31 103 LEU A O 1
ATOM 780 N N . ILE A 1 104 ? 3.577 1.669 -14.163 1.00 96.56 104 ILE A N 1
ATOM 781 C CA . ILE A 1 104 ? 2.349 2.260 -14.714 1.00 96.56 104 ILE A CA 1
ATOM 782 C C . ILE A 1 104 ? 1.771 1.386 -15.830 1.00 96.56 104 ILE A C 1
ATOM 784 O O . ILE A 1 104 ? 0.586 1.074 -15.807 1.00 96.56 104 ILE A O 1
ATOM 788 N N . ASP A 1 105 ? 2.601 0.984 -16.792 1.00 96.88 105 ASP A N 1
ATOM 789 C CA . ASP A 1 105 ? 2.151 0.260 -17.987 1.00 96.88 105 ASP A CA 1
ATOM 790 C C . ASP A 1 105 ? 1.674 -1.163 -17.668 1.00 96.88 105 ASP A C 1
ATOM 792 O O . ASP A 1 105 ? 0.879 -1.737 -18.409 1.00 96.88 105 ASP A O 1
ATOM 796 N N . THR A 1 106 ? 2.152 -1.737 -16.563 1.00 97.00 106 THR A N 1
ATOM 797 C CA . THR A 1 106 ? 1.779 -3.086 -16.115 1.00 97.00 106 THR A CA 1
ATOM 798 C C . THR A 1 106 ? 0.698 -3.100 -15.035 1.00 97.00 106 THR A C 1
ATOM 800 O O . THR A 1 106 ? 0.276 -4.186 -14.630 1.00 97.00 106 THR A O 1
ATOM 803 N N . ALA A 1 107 ? 0.238 -1.933 -14.572 1.00 95.38 107 ALA A N 1
ATOM 804 C CA . ALA A 1 107 ? -0.814 -1.838 -13.569 1.00 95.38 107 ALA A CA 1
ATOM 805 C C . ALA A 1 107 ? -2.177 -2.285 -14.122 1.00 95.38 107 ALA A C 1
ATOM 807 O O . ALA A 1 107 ? -2.517 -2.052 -15.284 1.00 95.38 107 ALA A O 1
ATOM 808 N N . GLU A 1 108 ? -2.983 -2.912 -13.268 1.00 94.12 108 GLU A N 1
ATOM 809 C CA . GLU A 1 108 ? -4.320 -3.394 -13.612 1.00 94.12 108 GLU A CA 1
ATOM 810 C C . GLU A 1 108 ? -5.410 -2.514 -13.005 1.00 94.12 108 GLU A C 1
ATOM 812 O O . GLU A 1 108 ? -5.383 -2.164 -11.823 1.00 94.12 108 GLU A O 1
ATOM 817 N N . ARG A 1 109 ? -6.405 -2.159 -13.824 1.00 90.94 109 ARG A N 1
ATOM 818 C CA . ARG A 1 109 ? -7.554 -1.368 -13.380 1.00 90.94 109 ARG A CA 1
ATOM 819 C C . ARG A 1 109 ? -8.446 -2.183 -12.459 1.00 90.94 109 ARG A C 1
ATOM 821 O O . ARG A 1 109 ? -8.741 -3.340 -12.743 1.00 90.94 109 ARG A O 1
ATOM 828 N N . VAL A 1 110 ? -8.935 -1.543 -11.402 1.00 88.56 110 VAL A N 1
ATOM 829 C CA . VAL A 1 110 ? -9.913 -2.140 -10.489 1.00 88.56 110 VAL A CA 1
ATOM 830 C C . VAL A 1 110 ? -11.318 -1.783 -10.980 1.00 88.56 110 VAL A C 1
ATOM 832 O O . VAL A 1 110 ? -11.657 -0.592 -11.008 1.00 88.56 110 VAL A O 1
ATOM 835 N N . PRO A 1 111 ? -12.142 -2.769 -11.388 1.00 87.19 111 PRO A N 1
ATOM 836 C CA . PRO A 1 111 ? -13.516 -2.514 -11.803 1.00 87.19 111 PRO A CA 1
ATOM 837 C C . PRO A 1 111 ? -14.335 -1.900 -10.663 1.00 87.19 111 PRO A C 1
ATOM 839 O O . PRO A 1 111 ? -14.217 -2.314 -9.513 1.00 87.19 111 PRO A O 1
ATOM 842 N N . GLY A 1 112 ? -15.178 -0.917 -10.981 1.00 85.75 112 GLY A N 1
ATOM 843 C CA . GLY A 1 112 ? -16.062 -0.280 -9.997 1.00 85.75 112 GLY A CA 1
ATOM 844 C C . GLY A 1 112 ? -15.387 0.722 -9.053 1.00 85.75 112 GLY A C 1
ATOM 845 O O . GLY A 1 112 ? -16.052 1.242 -8.163 1.00 85.75 112 GLY A O 1
ATOM 846 N N . VAL A 1 113 ? -14.100 1.031 -9.244 1.00 80.44 113 VAL A N 1
ATOM 847 C CA . VAL A 1 113 ? -13.390 2.086 -8.502 1.00 80.44 113 VAL A CA 1
ATOM 848 C C . VAL A 1 113 ? -13.135 3.277 -9.425 1.00 80.44 113 VAL A C 1
ATOM 850 O O . VAL A 1 113 ? -12.728 3.110 -10.572 1.00 80.44 113 VAL A O 1
ATOM 853 N N . GLU A 1 114 ? -13.349 4.498 -8.941 1.00 78.94 114 GLU A N 1
ATOM 854 C CA . GLU A 1 114 ? -13.089 5.719 -9.715 1.00 78.94 114 GLU A CA 1
ATOM 855 C C . GLU A 1 114 ? -11.604 5.869 -10.075 1.00 78.94 114 GLU A C 1
ATOM 857 O O . GLU A 1 114 ? -10.725 5.523 -9.283 1.00 78.94 114 GLU A O 1
ATOM 862 N N . ILE A 1 115 ? -11.317 6.416 -11.263 1.00 80.44 115 ILE A N 1
ATOM 863 C CA . ILE A 1 115 ? -9.947 6.583 -11.782 1.00 80.44 115 ILE A CA 1
ATOM 864 C C . ILE A 1 115 ? -9.089 7.407 -10.815 1.00 80.44 115 ILE A C 1
ATOM 866 O O . ILE A 1 115 ? -7.977 6.993 -10.494 1.00 80.44 115 ILE A O 1
ATOM 870 N N . GLU A 1 116 ? -9.632 8.504 -10.287 1.00 77.12 116 GLU A N 1
ATOM 871 C CA . GLU A 1 116 ? -8.941 9.394 -9.343 1.00 77.12 116 GLU A CA 1
ATOM 872 C C . GLU A 1 116 ? -8.532 8.682 -8.044 1.00 77.12 116 GLU A C 1
ATOM 874 O O . GLU A 1 116 ? -7.507 9.003 -7.448 1.00 77.12 116 GLU A O 1
ATOM 879 N N . ARG A 1 117 ? -9.293 7.661 -7.623 1.00 74.56 117 ARG A N 1
ATOM 880 C CA . ARG A 1 117 ? -9.011 6.893 -6.400 1.00 74.56 117 ARG A CA 1
ATOM 881 C C . ARG A 1 117 ? -7.977 5.789 -6.604 1.00 74.56 117 ARG A C 1
ATOM 883 O O . ARG A 1 117 ? -7.308 5.409 -5.649 1.00 74.56 117 ARG A O 1
ATOM 890 N N . GLN A 1 118 ? -7.850 5.260 -7.822 1.00 82.94 118 GLN A N 1
ATOM 891 C CA . GLN A 1 118 ? -6.937 4.151 -8.133 1.00 82.94 118 GLN A CA 1
ATOM 892 C C . GLN A 1 118 ? -5.674 4.577 -8.899 1.00 82.94 118 GLN A C 1
ATOM 894 O O . GLN A 1 118 ? -4.758 3.773 -9.072 1.00 82.94 118 GLN A O 1
ATOM 899 N N . GLY A 1 119 ? -5.609 5.816 -9.395 1.00 89.44 119 GLY A N 1
ATOM 900 C CA . GLY A 1 119 ? -4.482 6.323 -10.175 1.00 89.44 119 GLY A CA 1
ATOM 901 C C . GLY A 1 119 ? -4.290 5.541 -11.473 1.00 89.44 119 GLY A C 1
ATOM 902 O O . GLY A 1 119 ? -5.105 5.640 -12.388 1.00 89.44 119 GLY A O 1
ATOM 903 N N . TRP A 1 120 ? -3.216 4.752 -11.563 1.00 91.38 120 TRP A N 1
ATOM 904 C CA . TRP A 1 120 ? -2.932 3.878 -12.712 1.00 91.38 120 TRP A CA 1
ATOM 905 C C . TRP A 1 120 ? -3.444 2.443 -12.540 1.00 91.38 120 TRP A C 1
ATOM 907 O O . TRP A 1 120 ? -3.416 1.679 -13.498 1.00 91.38 120 TRP A O 1
ATOM 917 N N . GLY A 1 121 ? -3.984 2.106 -11.368 1.00 90.06 121 GLY A N 1
ATOM 918 C CA . GLY A 1 121 ? -4.424 0.759 -11.022 1.00 90.06 121 GLY A CA 1
ATOM 919 C C . GLY A 1 121 ? -3.503 0.083 -10.006 1.00 90.06 121 GLY A C 1
ATOM 920 O O . GLY A 1 121 ? -2.595 0.696 -9.442 1.00 90.06 121 GLY A O 1
ATOM 921 N N . VAL A 1 122 ? -3.754 -1.200 -9.763 1.00 91.38 122 VAL A N 1
ATOM 922 C CA . VAL A 1 122 ? -2.983 -2.038 -8.841 1.00 91.38 122 VAL A CA 1
ATOM 923 C C . VAL A 1 122 ? -1.713 -2.519 -9.535 1.00 91.38 122 VAL A C 1
ATOM 925 O O . VAL A 1 122 ? -1.759 -3.008 -10.662 1.00 91.38 122 VAL A O 1
ATOM 928 N N . VAL A 1 123 ? -0.571 -2.393 -8.858 1.00 92.56 123 VAL A N 1
ATOM 929 C CA . VAL A 1 123 ? 0.711 -2.906 -9.358 1.00 92.56 123 VAL A CA 1
ATOM 930 C C . VAL A 1 123 ? 0.667 -4.426 -9.519 1.00 92.56 123 VAL A C 1
ATOM 932 O O . VAL A 1 123 ? 0.186 -5.134 -8.636 1.00 92.56 123 VAL A O 1
ATOM 935 N N . VAL A 1 124 ? 1.219 -4.937 -10.622 1.00 96.81 124 VAL A N 1
ATOM 936 C CA . VAL A 1 124 ? 1.309 -6.379 -10.892 1.00 96.81 124 VAL A CA 1
ATOM 937 C C . VAL A 1 124 ? 2.782 -6.798 -10.907 1.00 96.81 124 VAL A C 1
ATOM 939 O O . VAL A 1 124 ? 3.442 -6.666 -11.941 1.00 96.81 124 VAL A O 1
ATOM 942 N N . PRO A 1 125 ? 3.324 -7.320 -9.785 1.00 95.50 125 PRO A N 1
ATOM 943 C CA . PRO A 1 125 ? 4.759 -7.574 -9.632 1.00 95.50 125 PRO A CA 1
ATOM 944 C C . PRO A 1 125 ? 5.348 -8.445 -10.740 1.00 95.50 125 PRO A C 1
ATOM 946 O O . PRO A 1 125 ? 6.388 -8.117 -11.303 1.00 95.50 125 PRO A O 1
ATOM 949 N N . ARG A 1 126 ? 4.649 -9.533 -11.093 1.00 96.75 126 ARG A N 1
ATOM 950 C CA . ARG A 1 126 ? 5.094 -10.480 -12.121 1.00 96.75 126 ARG A CA 1
ATOM 951 C C . ARG A 1 126 ? 5.323 -9.783 -13.463 1.00 96.75 126 ARG A C 1
ATOM 953 O O . ARG A 1 126 ? 6.421 -9.854 -13.999 1.00 96.75 126 ARG A O 1
ATOM 960 N N . LYS A 1 127 ? 4.316 -9.052 -13.953 1.00 97.62 127 LYS A N 1
ATOM 961 C CA . LYS A 1 127 ? 4.384 -8.332 -15.234 1.00 97.62 127 LYS A CA 1
ATOM 962 C C . LYS A 1 127 ? 5.482 -7.269 -15.220 1.00 97.62 127 LYS A C 1
ATOM 964 O O . LYS A 1 127 ? 6.224 -7.140 -16.188 1.00 97.62 127 LYS A O 1
ATOM 969 N N . ALA A 1 128 ? 5.615 -6.530 -14.118 1.00 97.69 128 ALA A N 1
ATOM 970 C CA . ALA A 1 128 ? 6.641 -5.500 -13.985 1.00 97.69 128 ALA A CA 1
ATOM 971 C C . ALA A 1 128 ? 8.066 -6.081 -14.076 1.00 97.69 128 ALA A C 1
ATOM 973 O O . ALA A 1 128 ? 8.915 -5.539 -14.785 1.00 97.69 128 ALA A O 1
ATOM 974 N N . VAL A 1 129 ? 8.323 -7.205 -13.401 1.00 97.75 129 VAL A N 1
ATOM 975 C CA . VAL A 1 129 ? 9.632 -7.878 -13.426 1.00 97.75 129 VAL A CA 1
ATOM 976 C C . VAL A 1 129 ? 9.899 -8.541 -14.784 1.00 97.75 129 VAL A C 1
ATOM 978 O O . VAL A 1 129 ? 11.014 -8.449 -15.290 1.00 97.75 129 VAL A O 1
ATOM 981 N N . GLU A 1 130 ? 8.891 -9.137 -15.424 1.00 97.88 130 GLU A N 1
ATOM 982 C CA . GLU A 1 130 ? 9.010 -9.692 -16.783 1.00 97.88 130 GLU A CA 1
ATOM 983 C C . GLU A 1 130 ? 9.410 -8.618 -17.806 1.00 97.88 130 GLU A C 1
ATOM 985 O O . GLU A 1 130 ? 10.327 -8.828 -18.601 1.00 97.88 130 GLU A O 1
ATOM 990 N N . VAL A 1 131 ? 8.791 -7.434 -17.749 1.00 97.31 131 VAL A N 1
ATOM 991 C CA . VAL A 1 131 ? 9.168 -6.302 -18.612 1.00 97.31 131 VAL A CA 1
ATOM 992 C C . VAL A 1 131 ? 10.5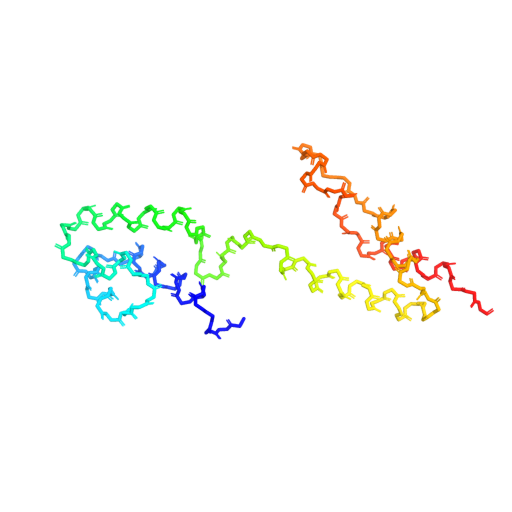75 -5.796 -18.279 1.00 97.31 131 VAL A C 1
ATOM 994 O O . VAL A 1 131 ? 11.351 -5.504 -19.188 1.00 97.31 131 VAL A O 1
ATOM 997 N N . ALA A 1 132 ? 10.940 -5.716 -16.994 1.00 96.94 132 ALA A N 1
ATOM 998 C CA . ALA A 1 132 ? 12.291 -5.336 -16.576 1.00 96.94 132 ALA A CA 1
ATOM 999 C C . ALA A 1 132 ? 13.360 -6.272 -17.168 1.00 96.94 132 ALA A C 1
ATOM 1001 O O . ALA A 1 132 ? 14.350 -5.787 -17.727 1.00 96.94 132 ALA A O 1
ATOM 1002 N N . LEU A 1 133 ? 13.127 -7.589 -17.099 1.00 96.62 133 LEU A N 1
ATOM 1003 C CA . LEU A 1 133 ? 13.978 -8.621 -17.697 1.00 96.62 133 LEU A CA 1
ATOM 1004 C C . LEU A 1 133 ? 14.069 -8.475 -19.219 1.00 96.62 133 LEU A C 1
ATOM 1006 O O . LEU A 1 133 ? 15.169 -8.501 -19.763 1.00 96.62 133 LEU A O 1
ATOM 1010 N N . ALA A 1 134 ? 12.941 -8.271 -19.904 1.00 95.25 134 ALA A N 1
ATOM 1011 C CA . ALA A 1 134 ? 12.904 -8.141 -21.362 1.00 95.25 134 ALA A CA 1
ATOM 1012 C C . ALA A 1 134 ? 13.686 -6.922 -21.888 1.00 95.25 134 ALA A C 1
ATOM 1014 O O . ALA A 1 134 ? 14.178 -6.934 -23.013 1.00 95.25 134 ALA A O 1
ATOM 1015 N N . LEU A 1 135 ? 13.822 -5.869 -21.077 1.00 93.56 135 LEU A N 1
ATOM 1016 C CA . LEU A 1 135 ? 14.585 -4.663 -21.411 1.00 93.56 135 LEU A CA 1
ATOM 1017 C C . LEU A 1 135 ? 16.081 -4.767 -21.072 1.00 93.56 135 LEU A C 1
ATOM 1019 O O . LEU A 1 135 ? 16.812 -3.781 -21.218 1.00 93.56 135 LEU A O 1
ATOM 1023 N N . ARG A 1 136 ? 16.551 -5.912 -20.566 1.00 92.12 136 ARG A N 1
ATOM 1024 C CA . ARG A 1 136 ? 17.965 -6.123 -20.257 1.00 92.12 136 ARG A CA 1
ATOM 1025 C C . ARG A 1 136 ? 18.724 -6.392 -21.551 1.00 92.12 136 ARG A C 1
ATOM 1027 O O . ARG A 1 136 ? 18.598 -7.456 -22.146 1.00 92.12 136 ARG A O 1
ATOM 1034 N N . VAL A 1 137 ? 19.520 -5.417 -21.974 1.00 78.12 137 VAL A N 1
ATOM 1035 C CA . VAL A 1 137 ? 20.480 -5.610 -23.064 1.00 78.12 137 VAL A CA 1
ATOM 1036 C C . VAL A 1 137 ? 21.667 -6.392 -22.496 1.00 78.12 137 VAL A C 1
ATOM 1038 O O . VAL A 1 137 ? 22.191 -6.011 -21.446 1.00 78.12 137 VAL A O 1
ATOM 1041 N N . ILE A 1 138 ? 22.007 -7.512 -23.140 1.00 63.12 138 ILE A N 1
ATOM 1042 C CA . ILE A 1 138 ? 23.164 -8.365 -22.815 1.00 63.12 138 ILE A CA 1
ATOM 1043 C C . ILE A 1 138 ? 24.433 -7.714 -23.359 1.00 63.12 138 ILE A C 1
ATOM 1045 O O . ILE A 1 138 ? 24.377 -7.223 -24.510 1.00 63.12 138 ILE A O 1
#

pLDDT: mean 82.29, std 16.08, range [32.88, 98.25]

Secondary structure (DSSP, 8-state):
--S-HHHHHHHHHHHHHHS-GGGHHHHHHTSTTS-HHHHHHTTS-HHHHHHHHHHHHHHHTEEETTEE----TTTHHHHHHHHHHHHHHH-TT--HHHHHHHHHHT-B--TTS-HHHHTT-B--HHHHHHHHHHT---

Sequence (138 aa):
PPATPTADQAQLYSALDAAADDQLQTIIERSPGIDKDLDGARDLLVPLLRQLITIKLREGNVINGNYKYVDGTSFASPIVASIVACMLEANPALTPQRVKRILIDTAERVPGVEIERQGWGVVVPRKAVEVALALRVI

Foldseek 3Di:
DPPDLLLLLLQLLQCCVPDDLVCNLVSLVVRPPSDVVSVVCSPPDSVVNVVVSVVCCVVQQNPDNPDTPPPDCVVVVVVLVVLLVLLCVLAVPDDPVNLVVLQLVQADADPPDDCVVQVSHHGDSVSSSVVSNVPHDD

Radius of gyration: 22.54 Å; chains: 1; bounding box: 48×22×58 Å